Protein AF-A0A8S3DAS9-F1 (afdb_monomer)

Solvent-accessible surface area (backbone atoms only — not comparable to full-atom values): 4790 Å² total; per-residue (Å²): 128,57,72,55,58,51,51,41,50,53,46,47,54,38,36,76,70,64,77,40,52,72,70,53,41,65,68,46,50,62,53,78,93,64,44,40,75,65,45,80,48,69,45,81,31,93,89,39,88,98,49,52,60,44,82,43,77,41,53,70,47,20,67,60,42,53,54,52,53,52,52,46,65,70,48,45,72,79,79,102

Sequence (80 aa):
PNLIERTNKYLLDLRLAHWITQKQYELLCVKPSEAKLAHLYYLPKTHKPGTPLRPIVSGLKHPTIKISTYLDQLLRPLFN

Nearest PDB structures (foldseek):
  5knd-assembly1_G  TM=2.179E-01  e=3.511E+00  Enterococcus hirae ATCC 9790
  3vr4-assembly1_G  TM=2.176E-01  e=4.548E+00  Enterococcus hirae

Mean predicted aligned error: 4.88 Å

Structure (mmCIF, N/CA/C/O backbone):
data_AF-A0A8S3DAS9-F1
#
_entry.id   AF-A0A8S3DAS9-F1
#
loop_
_atom_site.group_PDB
_atom_site.id
_atom_site.type_symbol
_atom_site.label_atom_id
_atom_site.label_alt_id
_atom_site.label_comp_id
_atom_site.label_asym_id
_atom_site.label_entity_id
_atom_site.label_seq_id
_atom_site.pdbx_PDB_ins_code
_atom_site.Cartn_x
_atom_site.Cartn_y
_atom_site.Cartn_z
_atom_site.occupancy
_atom_site.B_iso_or_equiv
_atom_site.auth_seq_id
_atom_site.auth_comp_id
_atom_site.auth_asym_id
_atom_site.auth_atom_id
_atom_site.pdbx_PDB_model_num
ATOM 1 N N . PRO A 1 1 ? 1.183 -17.781 -1.059 1.00 57.38 1 PRO A N 1
ATOM 2 C CA . PRO A 1 1 ? 2.254 -16.770 -0.894 1.00 57.38 1 PRO A CA 1
ATOM 3 C C . PRO A 1 1 ? 1.793 -15.590 -0.030 1.00 57.38 1 PRO A C 1
ATOM 5 O O . PRO A 1 1 ? 0.624 -15.199 -0.091 1.00 57.38 1 PRO A O 1
ATOM 8 N N . ASN A 1 2 ? 2.713 -15.058 0.776 1.00 86.88 2 ASN A N 1
ATOM 9 C CA . ASN A 1 2 ? 2.510 -13.877 1.614 1.00 86.88 2 ASN A CA 1
ATOM 10 C C . ASN A 1 2 ? 2.080 -12.683 0.729 1.00 86.88 2 ASN A C 1
ATOM 12 O O . ASN A 1 2 ? 2.487 -12.584 -0.430 1.00 86.88 2 ASN A O 1
ATOM 16 N N . LEU A 1 3 ? 1.227 -11.782 1.229 1.00 88.88 3 LEU A N 1
ATOM 17 C CA . LEU A 1 3 ? 0.732 -10.628 0.459 1.00 88.88 3 LEU A CA 1
ATOM 18 C C . LEU A 1 3 ? 1.877 -9.777 -0.117 1.00 88.88 3 LEU A C 1
ATOM 20 O O . LEU A 1 3 ? 1.776 -9.281 -1.239 1.00 88.88 3 LEU A O 1
ATOM 24 N N . ILE A 1 4 ? 2.977 -9.654 0.624 1.00 92.44 4 ILE A N 1
ATOM 25 C CA . ILE A 1 4 ? 4.179 -8.927 0.202 1.00 92.44 4 ILE A CA 1
ATOM 26 C C . ILE A 1 4 ? 4.815 -9.608 -1.012 1.00 92.44 4 ILE A C 1
ATOM 28 O O . ILE A 1 4 ? 5.064 -8.956 -2.022 1.00 92.44 4 ILE A O 1
ATOM 32 N N . GLU A 1 5 ? 5.009 -10.927 -0.948 1.00 93.69 5 GLU A N 1
ATOM 33 C CA . GLU A 1 5 ? 5.569 -11.720 -2.050 1.00 93.69 5 GLU A CA 1
ATOM 34 C C . GLU A 1 5 ? 4.706 -11.611 -3.305 1.00 93.69 5 GLU A C 1
ATOM 36 O O . GLU A 1 5 ? 5.225 -11.396 -4.397 1.00 93.69 5 GLU A O 1
ATOM 41 N N . ARG A 1 6 ? 3.378 -11.708 -3.153 1.00 93.75 6 ARG A N 1
ATOM 42 C CA . ARG A 1 6 ? 2.435 -11.552 -4.271 1.00 93.75 6 ARG A CA 1
ATOM 43 C C . ARG A 1 6 ? 2.535 -10.167 -4.897 1.00 93.75 6 ARG A C 1
ATOM 45 O O . ARG A 1 6 ? 2.582 -10.060 -6.115 1.00 93.75 6 ARG A O 1
ATOM 52 N N . THR A 1 7 ? 2.583 -9.126 -4.068 1.00 93.56 7 THR A N 1
ATOM 53 C CA . THR A 1 7 ? 2.683 -7.737 -4.534 1.00 93.56 7 THR A CA 1
ATOM 54 C C . THR A 1 7 ? 3.978 -7.522 -5.312 1.00 93.56 7 THR A C 1
ATOM 56 O O . THR A 1 7 ? 3.943 -7.039 -6.440 1.00 93.56 7 THR A O 1
ATOM 59 N N . ASN A 1 8 ? 5.111 -7.951 -4.754 1.00 95.44 8 ASN A N 1
ATOM 60 C CA . ASN A 1 8 ? 6.409 -7.811 -5.410 1.00 95.44 8 ASN A CA 1
ATOM 61 C C . ASN A 1 8 ? 6.502 -8.649 -6.691 1.00 95.44 8 ASN A C 1
ATOM 63 O O . ASN A 1 8 ? 7.083 -8.185 -7.669 1.00 95.44 8 ASN A O 1
ATOM 67 N N . LYS A 1 9 ? 5.884 -9.838 -6.723 1.00 96.19 9 LYS A N 1
ATOM 68 C CA . LYS A 1 9 ? 5.781 -10.648 -7.942 1.00 96.19 9 LYS A CA 1
ATOM 69 C C . LYS A 1 9 ? 5.053 -9.889 -9.053 1.00 96.19 9 LYS A C 1
ATOM 71 O O . LYS A 1 9 ? 5.595 -9.767 -10.141 1.00 96.19 9 LYS A O 1
ATOM 76 N N . TYR A 1 10 ? 3.880 -9.319 -8.774 1.00 96.38 10 TYR A N 1
ATOM 77 C CA . TYR A 1 10 ? 3.141 -8.561 -9.790 1.00 96.38 10 TYR A CA 1
ATOM 78 C C . TYR A 1 10 ? 3.891 -7.311 -10.260 1.00 96.38 10 TYR A C 1
ATOM 80 O O . TYR A 1 10 ? 3.874 -6.995 -11.445 1.00 96.38 10 TYR A O 1
ATOM 88 N N . LEU A 1 11 ? 4.586 -6.613 -9.358 1.00 96.81 11 LEU A N 1
ATOM 89 C CA . LEU A 1 11 ? 5.439 -5.485 -9.739 1.00 96.81 11 LEU A CA 1
ATOM 90 C C . LEU A 1 11 ? 6.583 -5.924 -10.662 1.00 96.81 11 LEU A C 1
ATOM 92 O O . LEU A 1 11 ? 6.919 -5.203 -11.601 1.00 96.81 11 LEU A O 1
ATOM 96 N N . LEU A 1 12 ? 7.163 -7.103 -10.423 1.00 97.88 12 LEU A N 1
ATOM 97 C CA . LEU A 1 12 ? 8.192 -7.662 -11.294 1.00 97.88 12 LEU A CA 1
ATOM 98 C C . LEU A 1 12 ? 7.614 -8.013 -12.668 1.00 97.88 12 LEU A C 1
ATOM 100 O O . LEU A 1 12 ? 8.210 -7.636 -13.672 1.00 97.88 12 LEU A O 1
ATOM 104 N N . ASP A 1 13 ? 6.446 -8.655 -12.716 1.00 98.25 13 ASP A N 1
ATOM 105 C CA . ASP A 1 13 ? 5.763 -8.992 -13.970 1.00 98.25 13 ASP A CA 1
ATOM 106 C C . ASP A 1 13 ? 5.478 -7.723 -14.801 1.00 98.25 13 ASP A C 1
ATOM 108 O O . ASP A 1 13 ? 5.776 -7.676 -15.995 1.00 98.25 13 ASP A O 1
ATOM 112 N N . LEU A 1 14 ? 5.000 -6.646 -14.161 1.00 97.88 14 LEU A N 1
ATOM 113 C CA . LEU A 1 14 ? 4.773 -5.346 -14.809 1.00 97.88 14 LEU A CA 1
ATOM 114 C C . LEU A 1 14 ? 6.062 -4.718 -15.350 1.00 97.88 14 LEU A C 1
ATOM 116 O O . LEU A 1 14 ? 6.059 -4.134 -1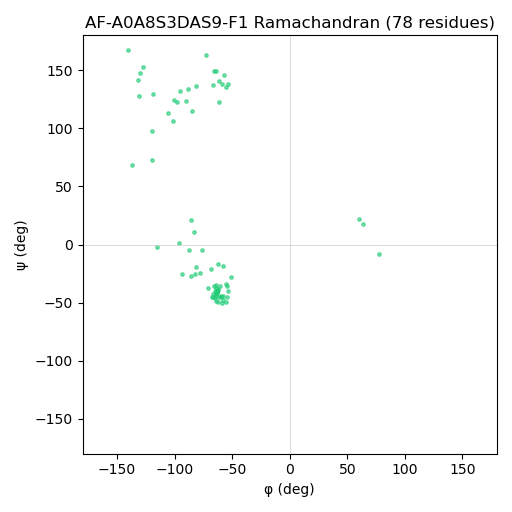6.435 1.00 97.88 14 LEU A O 1
ATOM 120 N N . ARG A 1 15 ? 7.167 -4.835 -14.607 1.00 98.00 15 ARG A N 1
ATOM 121 C CA . ARG A 1 15 ? 8.481 -4.342 -15.037 1.00 98.00 15 ARG A CA 1
ATOM 122 C C . ARG A 1 15 ? 9.007 -5.143 -16.230 1.00 98.00 15 ARG A C 1
ATOM 124 O O . ARG A 1 15 ? 9.504 -4.546 -17.180 1.00 98.00 15 ARG A O 1
ATOM 131 N N . LEU A 1 16 ? 8.903 -6.472 -16.188 1.00 98.31 16 LEU A N 1
ATOM 132 C CA . LEU A 1 16 ? 9.347 -7.357 -17.271 1.00 98.31 16 LEU A CA 1
ATOM 133 C C . LEU A 1 16 ? 8.548 -7.133 -18.556 1.00 98.31 16 LEU A C 1
ATOM 135 O O . LEU A 1 16 ? 9.113 -7.178 -19.640 1.00 98.31 16 LEU A O 1
ATOM 139 N N . ALA A 1 17 ? 7.258 -6.828 -18.433 1.00 98.25 17 ALA A N 1
ATOM 140 C CA . ALA A 1 17 ? 6.412 -6.451 -19.559 1.00 98.25 17 ALA A CA 1
ATOM 141 C C . ALA A 1 17 ? 6.512 -4.955 -19.939 1.00 98.25 17 ALA A C 1
ATOM 143 O O . ALA A 1 17 ? 5.721 -4.479 -20.747 1.00 98.25 17 ALA A O 1
ATOM 144 N N . HIS A 1 18 ? 7.479 -4.214 -19.382 1.00 97.25 18 HIS A N 1
ATOM 145 C CA . HIS A 1 18 ? 7.773 -2.807 -19.691 1.00 97.25 18 HIS A CA 1
ATOM 146 C C . HIS A 1 18 ? 6.628 -1.805 -19.439 1.00 97.25 18 HIS A C 1
ATOM 148 O O . HIS A 1 18 ? 6.656 -0.693 -19.962 1.00 97.25 18 HIS A O 1
ATOM 154 N N . TRP A 1 19 ? 5.659 -2.146 -18.585 1.00 97.38 19 TRP A N 1
ATOM 155 C CA . TRP A 1 19 ? 4.585 -1.226 -18.178 1.00 97.38 19 TRP A CA 1
ATOM 156 C C . TRP A 1 19 ? 5.041 -0.204 -17.138 1.00 97.38 19 TRP A C 1
ATOM 158 O O . TRP A 1 19 ? 4.454 0.869 -17.019 1.00 97.38 19 TRP A O 1
ATOM 168 N N . ILE A 1 20 ? 6.086 -0.539 -16.379 1.00 97.19 20 ILE A N 1
ATOM 169 C CA . ILE A 1 20 ? 6.736 0.360 -15.427 1.00 97.19 20 ILE A CA 1
ATOM 170 C C . ILE A 1 20 ? 8.249 0.353 -15.643 1.00 97.19 20 ILE A C 1
ATOM 172 O O . ILE A 1 20 ? 8.853 -0.656 -16.006 1.00 97.19 20 ILE A O 1
ATOM 176 N N . THR A 1 21 ? 8.874 1.495 -15.388 1.00 97.75 21 THR A N 1
ATOM 177 C CA . THR A 1 21 ? 10.330 1.666 -15.459 1.00 97.75 21 THR A CA 1
ATOM 178 C C . THR A 1 21 ? 11.038 0.987 -14.285 1.00 97.75 21 THR A C 1
ATOM 180 O O . THR A 1 21 ? 10.441 0.740 -13.235 1.00 97.75 21 THR A O 1
ATOM 183 N N . GLN A 1 22 ? 12.351 0.772 -14.412 1.00 97.38 22 GLN A N 1
ATOM 184 C CA . GLN A 1 22 ? 13.183 0.259 -13.316 1.00 97.38 22 GLN A CA 1
ATOM 185 C C . GLN A 1 22 ? 13.056 1.106 -12.041 1.00 97.38 22 GLN A C 1
ATOM 187 O O . GLN A 1 22 ? 12.853 0.576 -10.952 1.00 97.38 22 GLN A O 1
ATOM 192 N N . LYS A 1 23 ? 13.105 2.434 -12.189 1.00 97.38 23 LYS A N 1
ATOM 193 C CA . LYS A 1 23 ? 12.987 3.376 -11.070 1.00 97.38 23 LYS A CA 1
ATOM 194 C C . LYS A 1 23 ? 11.624 3.276 -10.377 1.00 97.38 23 LYS A C 1
ATOM 196 O O . LYS A 1 23 ? 11.549 3.330 -9.153 1.00 97.38 23 LYS A O 1
ATOM 201 N N . GLN A 1 24 ? 10.545 3.122 -11.147 1.00 96.94 24 GLN A N 1
ATOM 202 C CA . GLN A 1 24 ? 9.201 2.917 -10.594 1.00 96.94 24 GLN A CA 1
ATOM 203 C C . GLN A 1 24 ? 9.102 1.570 -9.875 1.00 96.94 24 GLN A C 1
ATOM 205 O O . GLN A 1 24 ? 8.567 1.513 -8.774 1.00 96.94 24 GLN A O 1
ATOM 210 N N . TYR A 1 25 ? 9.664 0.503 -10.442 1.00 97.31 25 TYR A N 1
ATOM 211 C CA . TYR A 1 25 ? 9.706 -0.808 -9.797 1.00 97.31 25 TYR A CA 1
ATOM 212 C C . TYR A 1 25 ? 10.414 -0.764 -8.432 1.00 97.31 25 TYR A C 1
ATOM 214 O O . TYR A 1 25 ? 9.866 -1.248 -7.441 1.00 97.31 25 TYR A O 1
ATOM 222 N N . GLU A 1 26 ? 11.588 -0.135 -8.355 1.00 96.00 26 GLU A N 1
ATOM 223 C CA . GLU A 1 26 ? 12.344 0.031 -7.104 1.00 96.00 26 GLU A CA 1
ATOM 224 C C . GLU A 1 26 ? 11.582 0.866 -6.072 1.00 96.00 26 GLU A C 1
ATOM 226 O O . GLU A 1 26 ? 11.561 0.524 -4.887 1.00 96.00 26 GLU A O 1
ATOM 231 N N . LEU A 1 27 ? 10.919 1.936 -6.524 1.00 95.25 27 LEU A N 1
ATOM 232 C CA . LEU A 1 27 ? 10.090 2.787 -5.677 1.00 95.25 27 LEU A CA 1
ATOM 233 C C . LEU A 1 27 ? 8.889 2.024 -5.103 1.00 95.25 27 LEU A C 1
ATOM 235 O O . LEU A 1 27 ? 8.565 2.197 -3.929 1.00 95.25 27 LEU A O 1
ATOM 239 N N . LEU A 1 28 ? 8.224 1.207 -5.923 1.00 95.69 28 LEU A N 1
ATOM 240 C CA . LEU A 1 28 ? 6.974 0.525 -5.583 1.00 95.69 28 LEU A CA 1
ATOM 241 C C . LEU A 1 28 ? 7.184 -0.767 -4.789 1.00 95.69 28 LEU A C 1
ATOM 243 O O . LEU A 1 28 ? 6.293 -1.160 -4.034 1.00 95.69 28 LEU A O 1
ATOM 247 N N . CYS A 1 29 ? 8.345 -1.410 -4.928 1.00 95.25 29 CYS A N 1
ATOM 248 C CA . CYS A 1 29 ? 8.673 -2.637 -4.212 1.00 95.25 29 CYS A CA 1
ATOM 249 C C . CYS A 1 29 ? 8.500 -2.503 -2.691 1.00 95.25 29 CYS A C 1
ATOM 251 O O . CYS A 1 29 ? 8.879 -1.514 -2.044 1.00 95.25 29 CYS A O 1
ATOM 253 N N . VAL A 1 30 ? 7.937 -3.552 -2.098 1.00 93.88 30 VAL A N 1
ATOM 254 C CA . VAL A 1 30 ? 7.628 -3.618 -0.672 1.00 93.88 30 VAL A CA 1
ATOM 255 C C . VAL A 1 30 ? 8.731 -4.376 0.048 1.00 93.88 30 VAL A C 1
ATOM 257 O O . VAL A 1 30 ? 8.993 -5.544 -0.247 1.00 93.88 30 VAL A O 1
ATOM 260 N N . LYS A 1 31 ? 9.353 -3.732 1.037 1.00 92.25 31 LYS A N 1
ATOM 261 C CA . LYS A 1 31 ? 10.289 -4.402 1.941 1.00 92.25 31 LYS A CA 1
ATOM 262 C C . LYS A 1 31 ? 9.518 -4.995 3.123 1.00 92.25 31 LYS A C 1
ATOM 264 O O . LYS A 1 31 ? 8.718 -4.274 3.723 1.00 92.25 31 LYS A O 1
ATOM 269 N N . PRO A 1 32 ? 9.770 -6.258 3.513 1.00 89.31 32 PRO A N 1
ATOM 270 C CA . PRO A 1 32 ? 9.091 -6.869 4.655 1.00 89.31 32 PRO A CA 1
ATOM 271 C C . PRO A 1 32 ? 9.222 -6.083 5.964 1.00 89.31 32 PRO A C 1
ATOM 273 O O . PRO A 1 32 ? 8.270 -6.024 6.731 1.00 89.31 32 PRO A O 1
ATOM 276 N N . SER A 1 33 ? 10.360 -5.421 6.186 1.00 90.19 33 SER A N 1
ATOM 277 C CA . SER A 1 33 ? 10.607 -4.581 7.367 1.00 90.19 33 SER A CA 1
ATOM 278 C C . SER A 1 33 ? 9.765 -3.299 7.416 1.00 90.19 33 SER A C 1
ATOM 280 O O . SER A 1 33 ? 9.586 -2.718 8.485 1.00 90.19 33 SER A O 1
ATOM 282 N N . GLU A 1 34 ? 9.254 -2.838 6.273 1.00 87.50 34 GLU A N 1
ATOM 283 C CA . GLU A 1 34 ? 8.457 -1.613 6.164 1.00 87.50 34 GLU A CA 1
ATOM 284 C C . GLU A 1 34 ? 6.952 -1.896 6.257 1.00 87.50 34 GLU A C 1
ATOM 286 O O . GLU A 1 34 ? 6.190 -1.008 6.643 1.00 87.50 34 GLU A O 1
ATOM 291 N N . ALA A 1 35 ? 6.529 -3.114 5.911 1.00 90.12 35 ALA A N 1
ATOM 292 C CA . ALA A 1 35 ? 5.130 -3.496 5.809 1.00 90.12 35 ALA A CA 1
ATOM 293 C C . ALA A 1 35 ? 4.511 -3.839 7.172 1.00 90.12 35 ALA A C 1
ATOM 295 O O . ALA A 1 35 ? 5.089 -4.565 7.978 1.00 90.12 35 ALA A O 1
ATOM 296 N N . LYS A 1 36 ? 3.290 -3.356 7.410 1.00 89.69 36 LYS A N 1
ATOM 297 C CA . LYS A 1 36 ? 2.481 -3.679 8.591 1.00 89.69 36 LYS A CA 1
ATOM 298 C C . LYS A 1 36 ? 1.095 -4.163 8.188 1.00 89.69 36 LYS A C 1
ATOM 300 O O . LYS A 1 36 ? 0.577 -3.797 7.131 1.00 89.69 36 LYS A O 1
ATOM 305 N N . LEU A 1 37 ? 0.497 -4.986 9.047 1.00 86.75 37 LEU A N 1
ATOM 306 C CA . LEU A 1 37 ? -0.910 -5.349 8.924 1.00 86.75 37 LEU A CA 1
ATOM 307 C C . LEU A 1 37 ? -1.777 -4.095 9.100 1.00 86.75 37 LEU A C 1
ATOM 309 O O . LEU A 1 37 ? -1.406 -3.180 9.836 1.00 86.75 37 LEU A O 1
ATOM 313 N N . ALA A 1 38 ? -2.929 -4.056 8.436 1.00 88.94 38 ALA A N 1
ATOM 314 C CA . ALA A 1 38 ? -3.884 -2.980 8.646 1.00 88.94 38 ALA A CA 1
ATOM 315 C C . ALA A 1 38 ? -4.378 -2.964 10.104 1.00 88.94 38 ALA A C 1
ATOM 317 O O . ALA A 1 38 ? -4.613 -4.015 10.703 1.00 88.94 38 ALA A O 1
ATOM 318 N N . HIS A 1 39 ? -4.540 -1.771 10.672 1.00 90.75 39 HIS A N 1
ATOM 319 C CA . HIS A 1 39 ? -5.016 -1.596 12.043 1.00 90.75 39 HIS A CA 1
ATOM 320 C C . HIS A 1 39 ? -6.497 -1.220 12.044 1.00 90.75 39 HIS A C 1
ATOM 322 O O . HIS A 1 39 ? -6.877 -0.213 11.445 1.00 90.75 39 HIS A O 1
ATOM 328 N N . LEU A 1 40 ? -7.321 -1.994 12.748 1.00 93.19 40 LEU A N 1
ATOM 329 C CA . LEU A 1 40 ? -8.719 -1.653 13.003 1.00 93.19 40 LEU A CA 1
ATOM 330 C C . LEU A 1 40 ? -8.817 -0.850 14.303 1.00 93.19 40 LEU A C 1
ATOM 332 O O . LEU A 1 40 ? -8.396 -1.321 15.357 1.00 93.19 40 LEU A O 1
ATOM 336 N N . TYR A 1 41 ? -9.393 0.347 14.235 1.00 93.38 41 TYR A N 1
ATOM 337 C CA . TYR A 1 41 ? -9.730 1.145 15.414 1.00 93.38 41 TYR A CA 1
ATOM 338 C C . TYR A 1 41 ? -11.071 1.851 15.237 1.00 93.38 41 TYR A C 1
ATOM 340 O O . TYR A 1 41 ? -11.629 1.914 14.143 1.00 93.38 41 TYR A O 1
ATOM 348 N N . TYR A 1 42 ? -11.597 2.386 16.334 1.00 94.19 42 TYR A N 1
ATOM 349 C CA . TYR A 1 42 ? -12.901 3.030 16.369 1.00 94.19 42 TYR A CA 1
ATOM 350 C C . TYR A 1 42 ? -12.759 4.493 16.777 1.00 94.19 42 TYR A C 1
ATOM 352 O O . TYR A 1 42 ? -12.131 4.804 17.786 1.00 94.19 42 TYR A O 1
ATOM 360 N N . LEU A 1 43 ? -13.360 5.393 16.000 1.00 93.94 43 LEU A N 1
ATOM 361 C CA . LEU A 1 43 ? -13.467 6.806 16.355 1.00 93.94 43 LEU A CA 1
ATOM 362 C C . LEU A 1 43 ? -14.811 7.084 17.035 1.00 93.94 43 LEU A C 1
ATOM 364 O O . LEU A 1 43 ? -15.842 6.708 16.471 1.00 93.94 43 LEU A O 1
ATOM 368 N N . PRO A 1 44 ? -14.844 7.785 18.179 1.00 91.00 44 PRO A N 1
ATOM 369 C CA . PRO A 1 44 ? -16.093 8.205 18.800 1.00 91.00 44 PRO A CA 1
ATOM 370 C C . PRO A 1 44 ? -16.955 9.089 17.887 1.00 91.00 44 PRO A C 1
ATOM 372 O O . PRO A 1 44 ? -16.484 10.001 17.206 1.00 91.00 44 PRO A O 1
ATOM 375 N N . LYS A 1 45 ? -18.257 8.824 17.896 1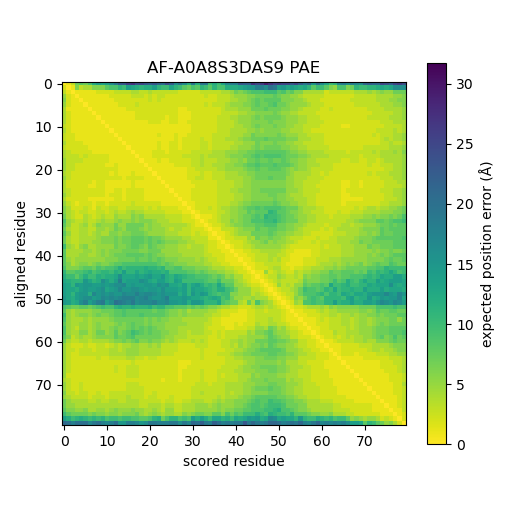.00 88.50 45 LYS A N 1
ATOM 376 C CA . LYS A 1 45 ? -19.323 9.548 17.203 1.00 88.50 45 LYS A CA 1
ATOM 377 C C . LYS A 1 45 ? -20.296 10.074 18.254 1.00 88.50 45 LYS A C 1
ATOM 379 O O . LYS A 1 45 ? -21.413 9.592 18.384 1.00 88.50 45 LYS A O 1
ATOM 384 N N . THR A 1 46 ? -19.861 11.094 18.987 1.00 85.69 46 THR A N 1
ATOM 385 C CA . THR A 1 46 ? -20.596 11.701 20.115 1.00 85.69 46 THR A CA 1
ATOM 386 C C . THR A 1 46 ? -21.985 12.248 19.758 1.00 85.69 46 THR A C 1
ATOM 388 O O . THR A 1 46 ? -22.815 12.414 20.640 1.00 85.69 46 THR A O 1
ATOM 391 N N . HIS A 1 47 ? -22.269 12.490 18.476 1.00 85.25 47 HIS A N 1
ATOM 392 C CA . HIS A 1 47 ? -23.541 13.040 17.990 1.00 85.25 47 HIS A CA 1
ATOM 393 C C . HIS A 1 47 ? -24.563 11.993 17.511 1.00 85.25 47 HIS A C 1
ATOM 395 O O . HIS A 1 47 ? -25.614 12.383 17.012 1.00 85.25 47 HIS A O 1
ATOM 401 N N . LYS A 1 48 ? -24.277 10.682 17.576 1.00 86.12 48 LYS A N 1
ATOM 402 C CA . LYS A 1 48 ? -25.224 9.630 17.154 1.00 86.12 48 LYS A CA 1
ATOM 403 C C . LYS A 1 48 ? -25.576 8.702 18.322 1.00 86.12 48 LYS A C 1
ATOM 405 O O . LYS A 1 48 ? -24.819 7.767 18.594 1.00 86.12 48 LYS A O 1
ATOM 410 N N . PRO A 1 49 ? -26.718 8.927 18.999 1.00 84.56 49 PRO A N 1
ATOM 411 C CA . PRO A 1 49 ? -27.220 8.010 20.018 1.00 84.56 49 PRO A CA 1
ATOM 412 C C . PRO A 1 49 ? -27.369 6.592 19.446 1.00 84.56 49 PRO A C 1
ATOM 414 O O . PRO A 1 49 ? -27.830 6.424 18.320 1.00 84.56 49 PRO A O 1
ATOM 417 N N . GLY A 1 50 ? -26.933 5.570 20.186 1.00 85.12 50 GLY A N 1
ATOM 418 C CA . GLY A 1 50 ? -27.032 4.163 19.768 1.00 85.12 50 GLY A CA 1
ATOM 419 C C . GLY A 1 50 ? -26.003 3.692 18.727 1.00 85.12 50 GLY A C 1
ATOM 420 O O . GLY A 1 50 ? -25.903 2.494 18.479 1.00 85.12 50 GLY A O 1
ATOM 421 N N . THR A 1 51 ? -25.192 4.579 18.138 1.00 81.31 51 THR A N 1
ATOM 422 C CA . THR A 1 51 ? -24.083 4.186 17.242 1.00 81.31 51 THR A CA 1
ATOM 423 C C . THR A 1 51 ? -22.831 5.014 17.541 1.00 81.31 51 THR A C 1
ATOM 425 O O . THR A 1 51 ? -22.418 5.861 16.743 1.00 81.31 51 THR A O 1
ATOM 428 N N . PRO A 1 52 ? -22.211 4.798 18.715 1.00 85.38 52 PRO A N 1
ATOM 429 C CA . PRO A 1 52 ? -21.231 5.727 19.261 1.00 85.38 52 PRO A CA 1
ATOM 430 C C . PRO A 1 52 ? -19.8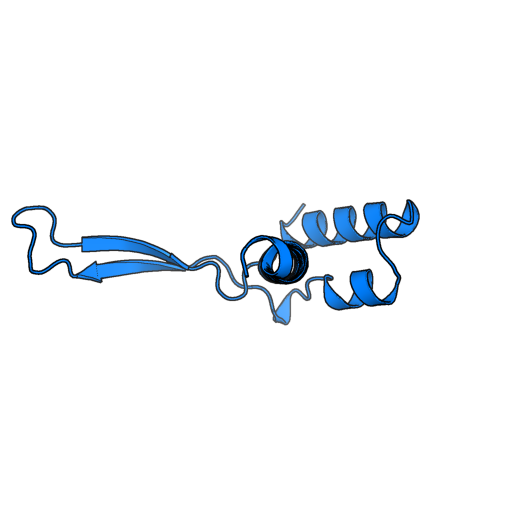62 5.652 18.584 1.00 85.38 52 PRO A C 1
ATOM 432 O O . PRO A 1 52 ? -18.994 6.440 18.935 1.00 85.38 52 PRO A O 1
ATOM 435 N N . LEU A 1 53 ? -19.627 4.729 17.647 1.00 92.75 53 LEU A N 1
ATOM 436 C CA . LEU A 1 53 ? -18.307 4.475 17.074 1.00 92.75 53 LEU A CA 1
ATOM 437 C C . LEU A 1 53 ? -18.350 4.422 15.541 1.00 92.75 53 LEU A C 1
ATOM 439 O O . LEU A 1 53 ? -19.273 3.874 14.944 1.00 92.75 53 LEU A O 1
ATOM 443 N N .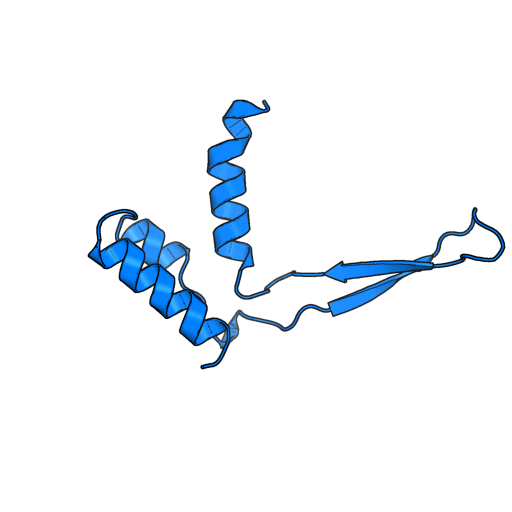 ARG A 1 54 ? -17.315 4.964 14.894 1.00 92.12 54 ARG A N 1
ATOM 444 C CA . ARG A 1 54 ? -17.019 4.793 13.467 1.00 92.12 54 ARG A CA 1
ATOM 445 C C . ARG A 1 54 ? -15.833 3.832 13.336 1.00 92.12 54 ARG A C 1
ATOM 447 O O . ARG A 1 54 ? -14.738 4.227 13.740 1.00 92.12 54 ARG A O 1
ATOM 454 N N . PRO A 1 55 ? -16.016 2.619 12.785 1.00 93.25 55 PRO A N 1
ATOM 455 C CA . PRO A 1 55 ? -14.896 1.729 12.505 1.00 93.25 55 PRO A CA 1
ATOM 456 C C . PRO A 1 55 ? -14.014 2.327 11.407 1.00 93.25 55 PRO A C 1
ATOM 458 O O . PRO A 1 55 ? -14.518 2.852 10.413 1.00 93.25 55 PRO A O 1
ATOM 461 N N . ILE A 1 56 ? -12.700 2.248 11.591 1.00 94.81 56 ILE A N 1
ATOM 462 C CA . ILE A 1 56 ? -11.678 2.685 10.644 1.00 94.81 56 ILE A CA 1
ATOM 463 C C . ILE A 1 56 ? -10.663 1.559 10.479 1.00 94.81 56 ILE A C 1
ATOM 465 O O . ILE A 1 56 ? -10.098 1.076 11.458 1.00 94.81 56 ILE A O 1
ATOM 469 N N . VAL A 1 57 ? -10.394 1.182 9.230 1.00 92.94 57 VAL A N 1
ATOM 470 C CA . VAL A 1 57 ? -9.283 0.295 8.873 1.00 92.94 57 VAL A CA 1
ATOM 471 C C . VAL A 1 57 ? -8.153 1.164 8.333 1.00 92.94 57 VAL A C 1
ATOM 473 O O . VAL A 1 57 ? -8.241 1.695 7.228 1.00 92.94 57 VAL A O 1
ATOM 476 N N . SER A 1 58 ? -7.091 1.342 9.115 1.00 90.06 58 SER A N 1
ATOM 477 C CA . SER A 1 58 ? -5.903 2.067 8.673 1.00 90.06 58 SER A CA 1
ATOM 478 C C . SER A 1 58 ? -4.959 1.144 7.920 1.00 90.06 58 SER A C 1
ATOM 480 O O . SER A 1 58 ? -4.380 0.220 8.490 1.00 90.06 58 SER A O 1
ATOM 482 N N . GLY A 1 59 ? -4.780 1.440 6.634 1.00 88.00 59 GLY A N 1
ATOM 483 C CA . GLY A 1 59 ? -3.771 0.831 5.769 1.00 88.00 59 GLY A CA 1
ATOM 484 C C . GLY A 1 59 ? -2.402 1.516 5.843 1.00 88.00 59 GLY A C 1
ATOM 485 O O . GLY A 1 59 ? -1.620 1.411 4.897 1.00 88.00 59 GLY A O 1
ATOM 486 N N . LEU A 1 60 ? -2.098 2.258 6.915 1.00 85.69 60 LEU A N 1
ATOM 487 C CA . LEU A 1 60 ? -0.804 2.928 7.053 1.00 85.69 60 LEU A CA 1
ATOM 488 C C . LEU A 1 60 ? 0.318 1.878 7.075 1.00 85.69 60 LEU A C 1
ATOM 490 O O . LEU A 1 60 ? 0.326 0.994 7.927 1.00 85.69 60 LEU A O 1
ATOM 494 N N . LYS A 1 61 ? 1.279 1.995 6.149 1.00 86.88 61 LYS A N 1
ATOM 495 C CA . LYS A 1 61 ? 2.354 1.006 5.929 1.00 86.88 61 LYS A CA 1
ATOM 496 C C . LYS A 1 61 ? 1.867 -0.374 5.455 1.00 86.88 61 LYS A C 1
ATOM 498 O O . LYS A 1 61 ? 2.615 -1.343 5.526 1.00 86.88 61 LYS A O 1
ATOM 503 N N . HIS A 1 62 ? 0.645 -0.481 4.938 1.00 91.19 62 HIS A N 1
ATOM 504 C CA . HIS A 1 62 ? 0.178 -1.705 4.290 1.00 91.19 62 HIS A CA 1
ATOM 505 C C . HIS A 1 62 ? 0.978 -1.972 2.996 1.00 91.19 62 HIS A C 1
ATOM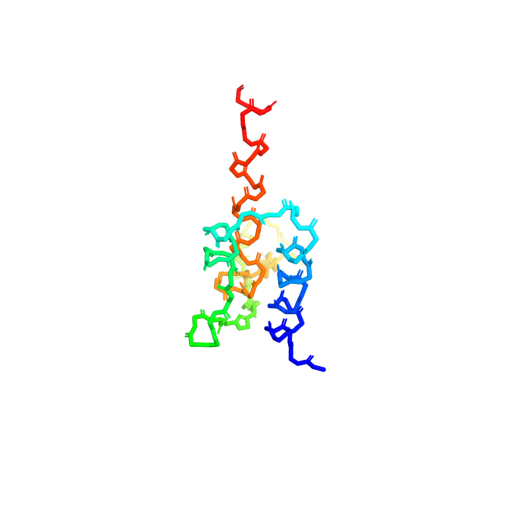 507 O O . HIS A 1 62 ? 1.365 -1.005 2.335 1.00 91.19 62 HIS A O 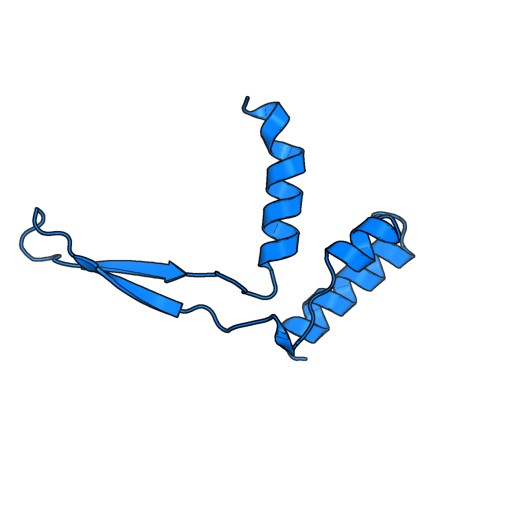1
ATOM 513 N N . PRO A 1 63 ? 1.198 -3.234 2.570 1.00 91.19 63 PRO A N 1
ATOM 514 C CA . PRO A 1 63 ? 1.952 -3.551 1.348 1.00 91.19 63 PRO A CA 1
ATOM 515 C C . PRO A 1 63 ? 1.486 -2.810 0.086 1.00 91.19 63 PRO A C 1
ATOM 517 O O . PRO A 1 63 ? 2.277 -2.535 -0.806 1.00 91.19 63 PRO A O 1
ATOM 520 N N . THR A 1 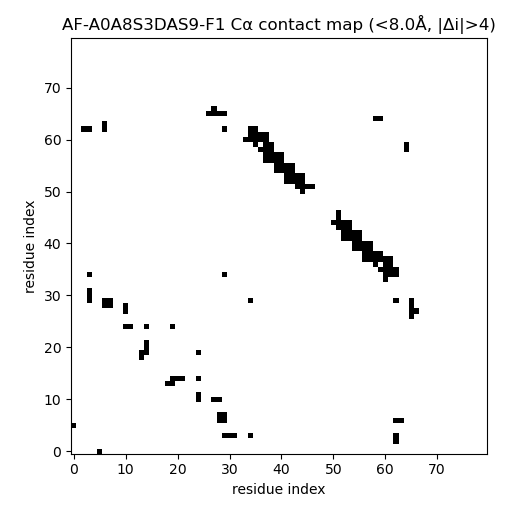64 ? 0.213 -2.430 0.015 1.00 90.75 64 THR A N 1
ATOM 521 C CA . THR A 1 64 ? -0.364 -1.748 -1.152 1.00 90.75 64 THR A CA 1
ATOM 522 C C . THR A 1 64 ? -0.229 -0.221 -1.123 1.00 90.75 64 THR A C 1
ATOM 524 O O . THR A 1 64 ? -0.589 0.430 -2.103 1.00 90.75 64 THR A O 1
ATOM 527 N N . ILE A 1 65 ? 0.288 0.380 -0.041 1.00 92.38 65 ILE A N 1
ATOM 528 C CA . ILE A 1 65 ? 0.254 1.841 0.139 1.00 92.38 65 ILE A CA 1
ATOM 529 C C . ILE A 1 65 ? 1.073 2.585 -0.920 1.00 92.38 65 ILE A C 1
ATOM 531 O O . ILE A 1 65 ? 0.607 3.584 -1.452 1.00 92.38 65 ILE A O 1
ATOM 535 N N . LYS A 1 66 ? 2.256 2.072 -1.287 1.00 93.81 66 LYS A N 1
ATOM 536 C CA . LYS A 1 66 ? 3.136 2.708 -2.282 1.00 93.81 66 LYS A CA 1
ATOM 537 C C . LYS A 1 66 ? 2.472 2.773 -3.660 1.00 93.81 66 LYS A C 1
ATOM 539 O O . LYS A 1 66 ? 2.532 3.806 -4.318 1.00 93.81 66 LYS A O 1
ATOM 544 N N . ILE A 1 67 ? 1.782 1.698 -4.048 1.00 94.62 67 ILE A N 1
ATOM 545 C CA . ILE A 1 67 ? 1.006 1.626 -5.293 1.00 94.62 67 ILE A CA 1
ATOM 546 C C . ILE A 1 67 ? -0.152 2.626 -5.248 1.00 94.62 67 ILE A C 1
ATOM 548 O O . ILE A 1 67 ? -0.335 3.386 -6.193 1.00 94.62 67 ILE A O 1
ATOM 552 N N . SER A 1 68 ? -0.894 2.674 -4.137 1.00 93.94 68 SER A N 1
ATOM 553 C CA . SER A 1 68 ? -2.003 3.619 -3.970 1.00 93.94 68 SER A CA 1
ATOM 554 C C . SER A 1 68 ? -1.542 5.075 -4.069 1.00 93.94 68 SER A C 1
ATOM 556 O O . SER A 1 68 ? -2.182 5.861 -4.758 1.00 93.94 68 SER A O 1
ATOM 558 N N . THR A 1 69 ? -0.432 5.434 -3.418 1.00 93.75 69 THR A N 1
ATOM 559 C CA . THR A 1 69 ? 0.136 6.789 -3.483 1.00 93.75 69 THR A CA 1
ATOM 560 C C . THR A 1 69 ? 0.606 7.134 -4.891 1.00 93.75 69 THR A C 1
ATOM 562 O O . THR A 1 69 ? 0.402 8.254 -5.348 1.00 93.75 69 THR A O 1
ATOM 565 N N . TYR A 1 70 ? 1.226 6.184 -5.590 1.00 95.25 70 TYR A N 1
ATOM 566 C CA . TYR A 1 70 ? 1.674 6.397 -6.962 1.00 95.25 70 TYR A CA 1
ATOM 567 C C . TYR A 1 70 ? 0.496 6.644 -7.914 1.00 95.25 70 TYR A C 1
ATOM 569 O O . TYR A 1 70 ? 0.534 7.585 -8.702 1.00 95.25 70 TYR A O 1
ATOM 577 N N . LEU A 1 71 ? -0.579 5.858 -7.797 1.00 94.88 71 LEU A N 1
ATOM 578 C CA . LEU A 1 71 ? -1.802 6.077 -8.570 1.00 94.88 71 LEU A CA 1
ATOM 579 C C . LEU A 1 71 ? -2.462 7.417 -8.230 1.00 94.88 71 LEU A C 1
ATOM 581 O O . LEU A 1 71 ? -2.862 8.125 -9.148 1.00 94.88 71 LEU A O 1
ATOM 585 N N . ASP A 1 72 ? -2.525 7.796 -6.948 1.00 94.81 72 ASP A N 1
ATOM 586 C CA . ASP A 1 72 ? -3.027 9.116 -6.539 1.00 94.81 72 ASP A CA 1
ATOM 587 C C . ASP A 1 72 ? -2.254 10.231 -7.249 1.00 94.81 72 ASP A C 1
ATOM 589 O O . ASP A 1 72 ? -2.861 11.078 -7.887 1.00 94.81 72 ASP A O 1
ATOM 593 N N . GLN A 1 73 ? -0.919 10.185 -7.240 1.00 94.75 73 GLN A N 1
ATOM 594 C CA . GLN A 1 73 ? -0.078 11.191 -7.900 1.00 94.75 73 GLN A CA 1
ATOM 595 C C . GLN A 1 73 ? -0.312 11.290 -9.412 1.00 94.75 73 GLN A C 1
ATOM 597 O O . GLN A 1 73 ? -0.255 12.391 -9.956 1.00 94.75 73 GLN A O 1
ATOM 602 N N . LEU A 1 74 ? -0.577 10.167 -10.086 1.00 94.69 74 LEU A N 1
ATOM 603 C CA . LEU A 1 74 ? -0.895 10.155 -11.517 1.00 94.69 74 LEU A CA 1
ATOM 604 C C . LEU A 1 74 ? -2.277 10.741 -11.812 1.00 94.69 74 LEU A C 1
ATOM 606 O O . LEU A 1 74 ? -2.457 11.407 -12.827 1.00 94.69 74 LEU A O 1
ATOM 610 N N . LEU A 1 75 ? -3.248 10.473 -10.941 1.00 95.75 75 LEU A N 1
ATOM 611 C CA . LEU A 1 75 ? -4.637 10.873 -11.135 1.00 95.75 75 LEU A CA 1
ATOM 612 C C . LEU A 1 75 ? -4.918 12.298 -10.653 1.00 95.75 75 LEU A C 1
ATOM 614 O O . LEU A 1 75 ? -5.814 12.952 -11.171 1.00 95.75 75 LEU A O 1
ATOM 618 N N . ARG A 1 76 ? -4.156 12.804 -9.681 1.00 94.38 76 ARG A N 1
ATOM 619 C CA . ARG A 1 76 ? -4.374 14.110 -9.046 1.00 94.38 76 ARG A CA 1
ATOM 620 C C . ARG A 1 76 ? -4.460 15.288 -10.021 1.00 94.38 76 ARG A C 1
ATOM 622 O O . ARG A 1 76 ? -5.344 16.114 -9.822 1.00 94.38 76 ARG A O 1
ATOM 629 N N . PRO A 1 77 ? -3.642 15.374 -11.089 1.00 96.06 77 PRO A N 1
ATOM 630 C CA . PRO A 1 77 ? -3.782 16.430 -12.091 1.00 96.06 77 PRO A CA 1
ATOM 631 C C . PRO A 1 77 ? -5.117 16.424 -12.850 1.00 96.06 77 PRO A C 1
ATOM 633 O O . PRO A 1 77 ? -5.436 17.417 -13.483 1.00 96.06 77 PRO A O 1
ATOM 636 N N . LEU A 1 78 ? -5.886 15.328 -12.818 1.00 95.12 78 LEU A N 1
ATOM 637 C CA . LEU A 1 78 ? -7.205 15.242 -13.462 1.00 95.12 78 LEU A CA 1
ATOM 638 C C . LEU A 1 78 ? -8.323 15.855 -12.610 1.00 95.12 78 LEU A C 1
ATOM 640 O O . LEU A 1 78 ? -9.407 16.124 -13.120 1.00 95.12 78 LEU A O 1
ATOM 644 N N . PHE A 1 79 ? -8.077 16.011 -11.310 1.00 89.31 79 PHE A N 1
ATOM 645 C CA . PHE A 1 79 ? -9.053 16.483 -10.327 1.00 89.31 79 PHE A CA 1
ATOM 646 C C . PHE A 1 79 ? -8.669 17.833 -9.707 1.00 89.31 79 PHE A C 1
ATOM 648 O O . PHE A 1 79 ? -9.419 18.342 -8.874 1.00 89.31 79 PHE A O 1
ATOM 655 N N . ASN A 1 80 ? -7.507 18.372 -10.087 1.00 61.41 80 ASN A N 1
ATOM 656 C CA . ASN A 1 80 ? -7.028 19.694 -9.697 1.00 61.41 80 ASN A CA 1
ATOM 657 C C . ASN A 1 80 ? -7.390 20.737 -10.753 1.00 61.41 80 ASN A C 1
ATOM 659 O O . ASN A 1 80 ? -7.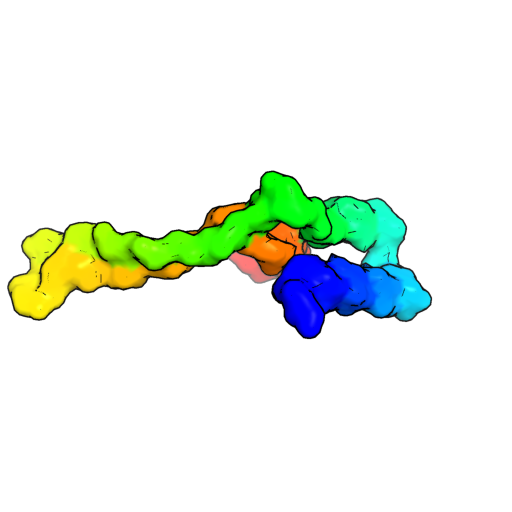199 20.437 -11.951 1.00 61.41 80 ASN A O 1
#

Secondary structure (DSSP, 8-state):
--HHHHHHHHHHHHHHTTSS-HHHHHHHPPPTTT--PPEEEEEE-TTSTT--EEEEEE-TT-TTH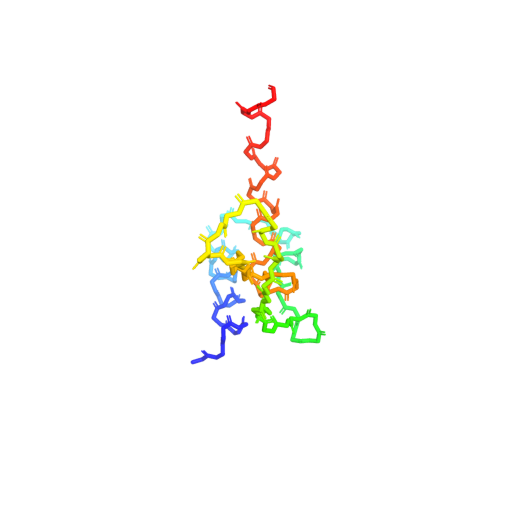HHHHHHHHHHGGGT-

pLDDT: mean 91.9, std 6.57, range [57.38, 98.31]

Radius of gyration: 17.15 Å; Cα contacts (8 Å, |Δi|>4): 79; chains: 1; bounding box: 40×36×40 Å

Foldseek 3Di:
DPPLVVQLVVLVVCVVVVVDDPVLSVQLRADPVQADAWDWDWDADPPDPPCGTDIDTHCRSHSCVSVVVVVCVVCVVVVD

Organism: NCBI:txid392030